Protein AF-A0A2V8QIC7-F1 (afdb_monomer_lite)

Structure (mmCIF, N/CA/C/O backbone):
data_AF-A0A2V8QIC7-F1
#
_entry.id   AF-A0A2V8QIC7-F1
#
loop_
_atom_site.group_PDB
_atom_site.id
_atom_site.type_symbol
_atom_site.label_atom_id
_atom_site.label_alt_id
_atom_site.label_comp_id
_atom_site.label_asym_id
_atom_site.label_entity_id
_atom_site.label_seq_id
_atom_site.pdbx_PDB_ins_code
_atom_site.Cartn_x
_atom_site.Cartn_y
_atom_site.Cartn_z
_atom_site.occupancy
_atom_site.B_iso_or_equiv
_atom_site.auth_seq_id
_atom_site.auth_comp_id
_atom_site.auth_asym_id
_atom_site.auth_atom_id
_atom_site.pdbx_PDB_model_num
ATOM 1 N N . CYS A 1 1 ? 10.813 -9.043 -10.115 1.00 83.06 1 CYS A N 1
ATOM 2 C CA . CYS A 1 1 ? 9.589 -8.642 -9.381 1.00 83.06 1 CYS A CA 1
ATOM 3 C C . CYS A 1 1 ? 8.436 -8.244 -10.312 1.00 83.06 1 CYS A C 1
ATOM 5 O O . CYS A 1 1 ? 7.351 -8.766 -10.112 1.00 83.06 1 CYS A O 1
ATOM 7 N N . ALA A 1 2 ? 8.637 -7.404 -11.340 1.00 92.44 2 ALA A N 1
ATOM 8 C CA . ALA A 1 2 ? 7.547 -6.871 -12.178 1.00 92.44 2 ALA A CA 1
ATOM 9 C C . ALA A 1 2 ? 6.566 -7.926 -12.739 1.00 92.44 2 ALA A C 1
ATOM 11 O O . ALA A 1 2 ? 5.361 -7.751 -12.631 1.00 92.44 2 ALA A O 1
ATOM 12 N N . ARG A 1 3 ? 7.060 -9.066 -13.246 1.00 95.19 3 ARG A N 1
ATOM 13 C CA . ARG A 1 3 ? 6.201 -10.179 -13.708 1.00 95.19 3 ARG A CA 1
ATOM 14 C C . ARG A 1 3 ? 5.297 -10.753 -12.615 1.00 95.19 3 ARG A C 1
ATOM 16 O O . ARG A 1 3 ? 4.160 -11.110 -12.888 1.00 95.19 3 ARG A O 1
ATOM 23 N N . VAL A 1 4 ? 5.816 -10.866 -11.394 1.00 96.56 4 VAL A N 1
ATOM 24 C CA . VAL A 1 4 ? 5.066 -11.386 -10.245 1.00 96.56 4 VAL A CA 1
ATOM 25 C C . VAL A 1 4 ? 3.997 -10.380 -9.824 1.00 96.56 4 VAL A C 1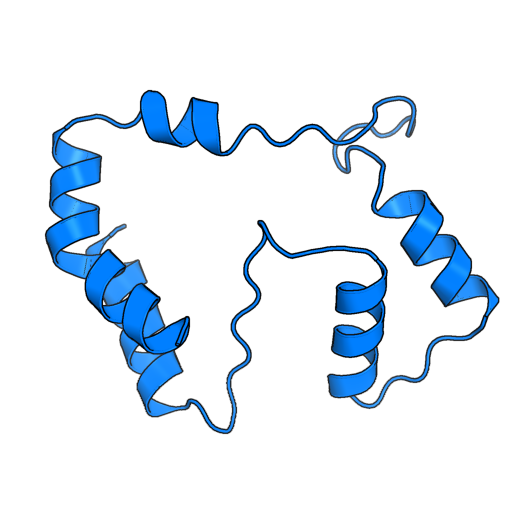
ATOM 27 O O . VAL A 1 4 ? 2.851 -10.769 -9.648 1.00 96.56 4 VAL A O 1
ATOM 30 N N . LEU A 1 5 ? 4.338 -9.088 -9.760 1.00 94.81 5 LEU A N 1
ATOM 31 C CA . LEU A 1 5 ? 3.366 -8.021 -9.488 1.00 94.81 5 LEU A CA 1
ATOM 32 C C . LEU A 1 5 ? 2.248 -7.992 -10.535 1.00 94.81 5 LEU A C 1
ATOM 34 O O . LEU A 1 5 ? 1.081 -7.973 -10.172 1.00 94.81 5 LEU A O 1
ATOM 38 N N . GLY A 1 6 ? 2.593 -8.090 -11.820 1.00 95.06 6 GLY A N 1
ATOM 39 C CA . GLY A 1 6 ? 1.610 -8.199 -12.898 1.00 95.06 6 GLY A CA 1
ATOM 40 C C . GLY A 1 6 ? 0.635 -9.359 -12.726 1.00 95.06 6 GLY A C 1
ATOM 41 O O . GLY A 1 6 ? -0.563 -9.193 -12.934 1.00 95.06 6 GLY A O 1
ATOM 42 N N . ARG A 1 7 ? 1.130 -10.529 -12.298 1.00 95.69 7 ARG A N 1
ATOM 43 C CA . ARG A 1 7 ? 0.274 -11.683 -11.988 1.00 95.69 7 ARG A CA 1
ATOM 44 C C . ARG A 1 7 ? -0.641 -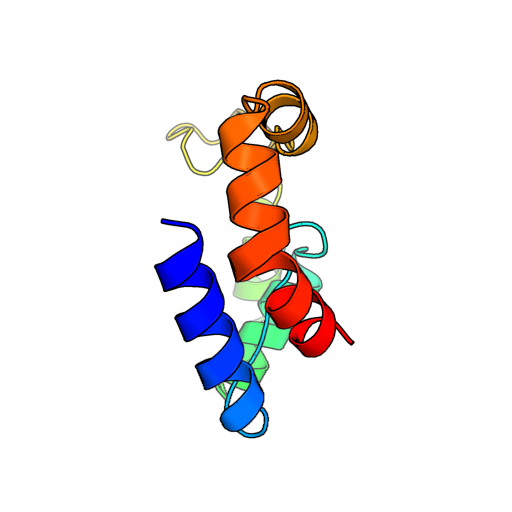11.418 -10.797 1.00 95.69 7 ARG A C 1
ATOM 46 O O . ARG A 1 7 ? -1.823 -11.708 -10.908 1.00 95.69 7 ARG A O 1
ATOM 53 N N . PHE A 1 8 ? -0.128 -10.838 -9.712 1.00 94.88 8 PHE A N 1
ATOM 54 C CA . PHE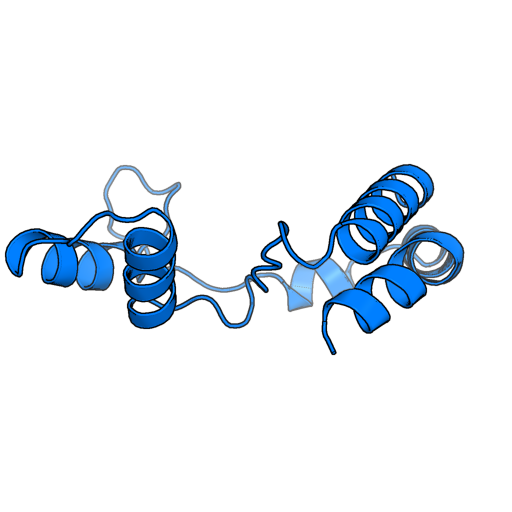 A 1 8 ? -0.964 -10.464 -8.567 1.00 94.88 8 PHE A CA 1
ATOM 55 C C . PHE A 1 8 ? -2.064 -9.480 -8.963 1.00 94.88 8 PHE A C 1
ATOM 57 O O . PHE A 1 8 ? -3.208 -9.667 -8.569 1.00 94.88 8 PHE A O 1
ATOM 64 N N . PHE A 1 9 ? -1.743 -8.477 -9.782 1.00 94.62 9 PHE A N 1
ATOM 65 C CA . PHE A 1 9 ? -2.734 -7.518 -10.261 1.00 94.62 9 PHE A CA 1
ATOM 66 C C . PHE A 1 9 ? -3.778 -8.168 -11.174 1.00 94.62 9 PHE A C 1
ATOM 68 O O . PHE A 1 9 ? -4.962 -7.906 -11.023 1.00 94.62 9 PHE A O 1
ATOM 75 N N . ASN A 1 10 ? -3.377 -9.067 -12.073 1.00 94.75 10 ASN A N 1
ATOM 76 C CA . ASN A 1 10 ? -4.339 -9.806 -12.898 1.00 94.75 10 ASN A CA 1
ATOM 77 C C . ASN A 1 10 ? -5.267 -10.700 -12.067 1.00 94.75 10 ASN A C 1
ATOM 79 O O . ASN A 1 10 ? -6.454 -10.801 -12.370 1.00 94.75 10 ASN A O 1
ATOM 83 N N . GLU A 1 11 ? -4.736 -11.350 -11.032 1.00 95.50 11 GLU A N 1
ATOM 84 C CA . GLU A 1 11 ? -5.538 -12.207 -10.159 1.00 95.50 11 GLU A CA 1
ATOM 85 C C . GLU A 1 11 ? -6.529 -11.380 -9.333 1.00 95.50 11 GLU A C 1
ATOM 87 O O . GLU A 1 11 ? -7.708 -11.716 -9.251 1.00 95.50 11 GLU A O 1
ATOM 92 N N . ALA A 1 12 ? -6.072 -10.255 -8.783 1.00 94.50 12 ALA A N 1
ATOM 93 C CA . ALA A 1 12 ? -6.920 -9.290 -8.094 1.00 94.50 12 ALA A CA 1
ATOM 94 C C . ALA A 1 12 ? -8.033 -8.740 -9.005 1.00 94.50 12 ALA A C 1
ATOM 96 O O . ALA A 1 12 ? -9.173 -8.619 -8.567 1.00 94.50 12 ALA A O 1
ATOM 97 N N . ASP A 1 13 ? -7.726 -8.448 -10.273 1.00 93.38 13 ASP A N 1
ATOM 98 C CA . ASP A 1 13 ? -8.692 -7.948 -11.266 1.00 93.38 13 ASP A CA 1
ATOM 99 C C . ASP A 1 13 ? -9.753 -9.011 -11.578 1.00 93.38 13 ASP A C 1
ATOM 101 O O . ASP A 1 13 ? -10.954 -8.745 -11.577 1.00 93.38 13 ASP A O 1
ATOM 105 N N . SER A 1 14 ? -9.317 -10.264 -11.717 1.00 93.81 14 SER A N 1
ATOM 106 C CA . SER A 1 14 ? -10.207 -11.412 -11.926 1.00 93.81 14 SER A CA 1
ATOM 107 C C . SER A 1 14 ? -11.120 -11.683 -10.719 1.00 93.81 14 SER A C 1
ATOM 109 O O . SER A 1 14 ? -12.218 -12.208 -10.884 1.00 93.81 14 SER A O 1
ATOM 111 N N . ASN A 1 15 ? -10.701 -11.283 -9.513 1.00 93.69 15 ASN A N 1
ATOM 112 C CA . ASN A 1 15 ? -11.439 -11.445 -8.256 1.00 93.69 15 ASN A CA 1
ATOM 113 C C . ASN A 1 15 ? -11.902 -10.100 -7.672 1.00 93.69 15 ASN A C 1
ATOM 115 O O . ASN A 1 15 ? -11.986 -9.940 -6.450 1.00 93.69 15 ASN A O 1
ATOM 119 N N . ARG A 1 16 ? -12.205 -9.119 -8.531 1.00 90.06 16 ARG A N 1
ATOM 120 C CA . ARG A 1 16 ? -12.496 -7.735 -8.125 1.00 90.06 16 ARG A CA 1
ATOM 121 C C . ARG A 1 16 ? -13.611 -7.609 -7.084 1.00 90.06 16 ARG A C 1
ATOM 123 O O . ARG A 1 16 ? -13.504 -6.780 -6.191 1.00 90.06 16 ARG A O 1
ATOM 130 N N . ALA A 1 17 ? -14.632 -8.466 -7.139 1.00 87.56 17 ALA A N 1
ATOM 131 C CA . ALA A 1 17 ? -15.725 -8.479 -6.159 1.00 87.56 17 ALA A CA 1
ATOM 132 C C . ALA A 1 17 ? -15.258 -8.745 -4.713 1.00 87.56 17 ALA A C 1
ATOM 134 O O . ALA A 1 17 ? -15.905 -8.302 -3.771 1.00 87.56 17 ALA A O 1
ATOM 135 N N . ASN A 1 18 ? -14.131 -9.441 -4.545 1.00 85.19 18 ASN A N 1
ATOM 136 C CA . ASN A 1 18 ? -13.567 -9.823 -3.250 1.00 85.19 18 ASN A CA 1
ATOM 137 C C . ASN A 1 18 ? -12.231 -9.122 -2.965 1.00 85.19 18 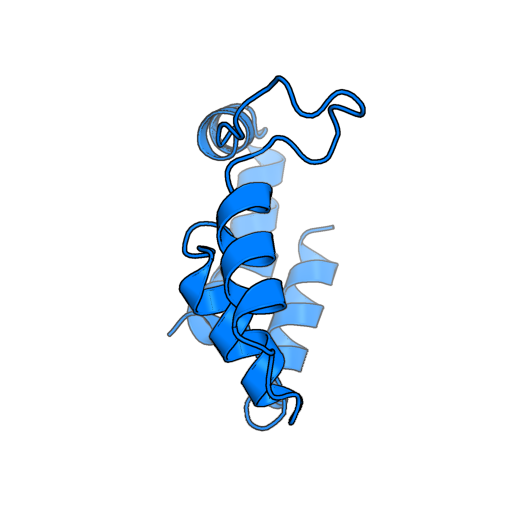ASN A C 1
ATOM 139 O O . ASN A 1 18 ? -11.507 -9.523 -2.056 1.00 85.19 18 ASN A O 1
ATOM 143 N N . THR A 1 19 ? -11.869 -8.114 -3.762 1.00 86.75 19 THR A N 1
ATOM 144 C CA . THR A 1 19 ? -10.561 -7.465 -3.681 1.00 86.75 19 THR A CA 1
ATOM 145 C C . THR A 1 19 ? -10.715 -5.966 -3.500 1.00 86.75 19 THR A C 1
ATOM 147 O O . THR A 1 19 ? -11.431 -5.305 -4.246 1.00 86.75 19 THR A O 1
ATOM 150 N N . SER A 1 20 ? -9.979 -5.404 -2.544 1.00 82.94 20 SER A N 1
ATOM 151 C CA . SER A 1 20 ? -9.845 -3.958 -2.379 1.00 82.94 20 SER A CA 1
ATOM 152 C C . SER A 1 20 ? -8.428 -3.527 -2.735 1.00 82.94 20 SER A C 1
ATOM 154 O O . SER A 1 20 ? -7.460 -3.983 -2.125 1.00 82.94 20 SER A O 1
ATOM 156 N N . LEU A 1 21 ? -8.300 -2.635 -3.718 1.00 86.88 21 LEU A N 1
ATOM 157 C CA . LEU A 1 21 ? -7.042 -1.955 -4.004 1.00 86.88 21 LEU A CA 1
ATOM 158 C C . LEU A 1 21 ? -6.972 -0.674 -3.171 1.00 86.88 21 LEU A C 1
ATOM 160 O O . LEU A 1 21 ? -7.837 0.190 -3.278 1.00 86.88 21 LEU A O 1
ATOM 164 N N . ILE A 1 22 ? -5.911 -0.533 -2.380 1.00 86.50 22 ILE A N 1
ATOM 165 C CA . ILE A 1 22 ? -5.647 0.683 -1.610 1.00 86.50 22 ILE A CA 1
ATOM 166 C C . ILE A 1 22 ? -4.426 1.365 -2.210 1.00 86.50 22 ILE A C 1
ATOM 168 O O . ILE A 1 22 ? -3.305 0.860 -2.121 1.00 86.50 22 ILE A O 1
ATOM 172 N N . ASN A 1 23 ? -4.636 2.534 -2.809 1.00 83.94 23 ASN A N 1
ATOM 173 C CA . ASN A 1 23 ? -3.540 3.349 -3.302 1.00 83.94 23 ASN A CA 1
ATOM 174 C C . ASN A 1 23 ? -2.937 4.160 -2.148 1.00 83.94 23 ASN A C 1
ATOM 176 O O . ASN A 1 23 ? -3.578 5.043 -1.580 1.00 83.94 23 ASN A O 1
ATOM 180 N N . TYR A 1 24 ? -1.672 3.886 -1.829 1.00 79.62 24 TYR A N 1
ATOM 181 C CA . TYR A 1 24 ? -0.964 4.536 -0.725 1.00 79.62 24 TYR A CA 1
ATOM 182 C C . TYR A 1 24 ? -0.874 6.063 -0.877 1.00 79.62 24 TYR A C 1
ATOM 184 O O . TYR A 1 24 ? -0.786 6.771 0.119 1.00 79.62 24 TYR A O 1
ATOM 192 N N . ALA A 1 25 ? -0.933 6.585 -2.108 1.00 79.31 25 ALA A N 1
ATOM 193 C CA . ALA A 1 25 ? -0.944 8.026 -2.366 1.00 79.31 25 ALA A CA 1
ATOM 194 C C . ALA A 1 25 ? -2.267 8.706 -1.972 1.00 79.31 25 ALA A C 1
ATOM 196 O O . ALA A 1 25 ? -2.297 9.920 -1.794 1.00 79.31 25 ALA A O 1
ATOM 197 N N . GLN A 1 26 ? -3.352 7.940 -1.857 1.00 79.25 26 GLN A N 1
ATOM 198 C CA . GLN A 1 26 ? -4.668 8.431 -1.442 1.00 79.25 26 GLN A CA 1
ATOM 199 C C . GLN A 1 26 ? -4.914 8.197 0.054 1.00 79.25 26 GLN A C 1
ATOM 201 O O . GLN A 1 26 ? -5.798 8.827 0.636 1.00 79.25 26 GLN A O 1
ATOM 206 N N . LEU A 1 27 ? -4.118 7.323 0.681 1.00 84.38 27 LEU A N 1
ATOM 207 C CA . LEU A 1 27 ? -4.313 6.875 2.051 1.00 84.38 27 LEU A CA 1
ATOM 208 C C . LEU A 1 27 ? -4.243 8.049 3.036 1.00 84.38 27 LEU A C 1
ATOM 210 O O . LEU A 1 27 ? -3.219 8.708 3.197 1.00 84.38 27 LEU A O 1
ATOM 214 N N . ASN A 1 28 ? -5.356 8.277 3.721 1.00 88.19 28 ASN A N 1
ATOM 215 C CA . ASN A 1 28 ? -5.499 9.247 4.795 1.00 88.19 28 ASN A CA 1
ATOM 216 C C . ASN A 1 28 ? -6.287 8.611 5.946 1.00 88.19 28 ASN A C 1
ATOM 218 O O . ASN A 1 28 ? -6.821 7.508 5.813 1.00 88.19 28 ASN A O 1
ATOM 222 N N . SER A 1 29 ? -6.367 9.306 7.077 1.00 90.75 29 SER A N 1
ATOM 223 C CA . SER A 1 29 ? -7.036 8.797 8.277 1.00 90.75 29 SER A CA 1
ATOM 224 C C . SER A 1 29 ? -8.494 8.396 8.033 1.00 90.75 29 SER A C 1
ATOM 226 O O . SER A 1 29 ? -8.919 7.362 8.539 1.00 90.75 29 SER A O 1
ATOM 228 N N . ASN A 1 30 ? -9.241 9.139 7.211 1.00 90.81 30 ASN A N 1
ATOM 229 C CA . ASN A 1 30 ? -10.629 8.797 6.888 1.00 90.81 30 ASN A CA 1
ATOM 230 C C . ASN A 1 30 ? -10.707 7.507 6.063 1.00 90.81 30 ASN A C 1
ATOM 232 O O . ASN A 1 30 ? -11.517 6.640 6.370 1.00 90.81 30 ASN A O 1
ATOM 236 N N . MET A 1 31 ? -9.832 7.334 5.067 1.00 91.00 31 MET A N 1
ATOM 237 C CA . MET A 1 31 ? -9.773 6.084 4.295 1.00 91.00 31 MET A CA 1
ATOM 238 C C . MET A 1 31 ? -9.407 4.875 5.159 1.00 91.00 31 MET A C 1
ATOM 240 O O . MET A 1 31 ? -9.919 3.788 4.920 1.00 91.00 31 MET A O 1
ATOM 244 N N . ILE A 1 32 ? -8.543 5.049 6.164 1.00 91.94 32 ILE A N 1
ATOM 245 C CA . ILE A 1 32 ? -8.210 3.976 7.111 1.00 91.94 32 ILE A CA 1
ATOM 246 C C . ILE A 1 32 ? -9.440 3.594 7.941 1.00 91.94 32 ILE A C 1
ATOM 248 O O . ILE A 1 32 ? -9.702 2.410 8.123 1.00 91.94 32 ILE A O 1
ATOM 252 N N . VAL A 1 33 ? -10.217 4.573 8.408 1.00 93.50 33 VAL A N 1
ATOM 253 C CA . VAL A 1 33 ? -11.462 4.318 9.149 1.00 93.50 33 VAL A CA 1
ATOM 254 C C . VAL A 1 33 ? -12.483 3.579 8.278 1.00 93.50 33 VAL A C 1
ATOM 256 O O . VAL A 1 33 ? -13.039 2.578 8.720 1.00 93.50 33 VAL A O 1
ATOM 259 N N . GLU A 1 34 ? -12.686 4.011 7.032 1.00 91.19 34 GLU A N 1
ATOM 260 C CA . GLU A 1 34 ? -13.582 3.326 6.086 1.00 91.19 34 GLU A CA 1
ATOM 261 C C . GLU A 1 34 ? -13.117 1.900 5.767 1.00 91.19 34 GLU A C 1
ATOM 263 O O . GLU A 1 34 ? -13.928 0.979 5.690 1.00 91.19 34 GLU A O 1
ATOM 268 N N . LEU A 1 35 ? -11.805 1.686 5.643 1.00 90.38 35 LEU A N 1
ATOM 269 C CA . LEU A 1 35 ? -11.243 0.351 5.468 1.00 90.38 35 LEU A CA 1
ATOM 270 C C . LEU A 1 35 ? -11.513 -0.544 6.683 1.00 90.38 35 LEU A C 1
ATOM 272 O O . LEU A 1 35 ? -11.826 -1.715 6.523 1.00 90.38 35 LEU A O 1
ATOM 276 N N . ILE A 1 36 ? -11.400 -0.019 7.902 1.00 92.69 36 ILE A N 1
ATOM 277 C CA . ILE A 1 36 ? -11.709 -0.796 9.109 1.00 92.69 36 ILE A CA 1
ATOM 278 C C . ILE A 1 36 ? -13.196 -1.190 9.118 1.00 92.69 36 ILE A C 1
ATOM 280 O O . ILE A 1 36 ? -13.520 -2.351 9.375 1.00 92.69 36 ILE A O 1
ATOM 284 N N . ARG A 1 37 ? -14.087 -0.268 8.732 1.00 93.50 37 ARG A N 1
ATOM 285 C CA . ARG A 1 37 ? -15.525 -0.544 8.584 1.00 93.50 37 ARG A CA 1
ATOM 286 C C . ARG A 1 37 ? -15.835 -1.579 7.515 1.00 93.50 37 ARG A C 1
ATOM 288 O O . ARG A 1 37 ? -16.736 -2.390 7.713 1.00 93.50 37 ARG A O 1
ATOM 295 N N . SER A 1 38 ? -15.084 -1.621 6.414 1.00 89.44 38 SER A N 1
ATOM 296 C CA . SER A 1 38 ? -15.298 -2.639 5.376 1.00 89.44 38 SER A CA 1
ATOM 297 C C . SER A 1 38 ? -14.987 -4.064 5.856 1.00 89.44 38 SER A C 1
ATOM 299 O O . SER A 1 38 ? -15.537 -5.021 5.313 1.00 89.44 38 SER A O 1
ATOM 301 N N . PHE A 1 39 ? -14.196 -4.214 6.925 1.00 90.12 39 PHE A N 1
ATOM 302 C CA . PHE A 1 39 ? -14.007 -5.483 7.638 1.00 90.12 39 PHE A CA 1
ATOM 303 C C . PHE A 1 39 ? -15.106 -5.785 8.675 1.00 90.12 39 PHE A C 1
ATOM 305 O O . PHE A 1 39 ? -15.004 -6.774 9.400 1.00 90.12 39 PHE A O 1
ATOM 312 N N . GLY A 1 40 ? -16.155 -4.962 8.759 1.00 93.31 40 GLY A N 1
ATOM 313 C CA . GLY A 1 40 ? -17.246 -5.110 9.725 1.00 93.31 40 GLY A CA 1
ATOM 314 C C . GLY A 1 40 ? -16.885 -4.666 11.144 1.00 93.31 40 GLY A C 1
ATOM 315 O O . GLY A 1 40 ? -17.544 -5.075 12.098 1.00 93.31 40 GLY A O 1
ATOM 316 N N . ILE A 1 41 ? -15.828 -3.866 11.298 1.00 96.44 41 ILE A N 1
ATOM 317 C CA . ILE A 1 41 ? -15.380 -3.337 12.587 1.00 96.44 41 ILE A CA 1
ATOM 318 C C . ILE A 1 41 ? -15.844 -1.886 12.695 1.00 96.44 41 ILE A C 1
ATOM 320 O O . ILE A 1 41 ? -15.517 -1.076 11.834 1.00 96.44 41 ILE A O 1
ATOM 324 N N . GLU A 1 42 ? -16.547 -1.540 13.772 1.00 97.00 42 GLU A N 1
ATOM 325 C CA . GLU A 1 42 ? -16.929 -0.155 14.067 1.00 97.00 42 GLU A CA 1
ATOM 326 C C . GLU A 1 42 ? -15.962 0.465 15.082 1.00 97.00 42 GLU A C 1
ATOM 328 O O . GLU A 1 42 ? -16.027 0.121 16.266 1.00 97.00 42 GLU A O 1
ATOM 333 N N . PRO A 1 43 ? -15.059 1.374 14.660 1.00 95.81 43 PRO A N 1
ATOM 334 C CA . PRO A 1 43 ? -14.134 2.021 15.576 1.00 95.81 43 PRO A CA 1
ATOM 335 C C . PRO A 1 43 ? -14.885 2.945 16.530 1.00 95.81 43 PRO A C 1
ATOM 337 O O . PRO A 1 43 ? -15.738 3.740 16.127 1.00 95.81 43 PRO A O 1
ATOM 340 N N . SER A 1 44 ? -14.497 2.918 17.797 1.00 97.38 44 SER A N 1
ATOM 341 C CA . SER A 1 44 ? -14.902 3.929 18.766 1.00 97.38 44 SER A CA 1
ATOM 342 C C . SER A 1 44 ? -14.402 5.326 18.369 1.00 97.38 44 SER A C 1
ATOM 344 O O . SER A 1 44 ? -13.480 5.506 17.562 1.00 97.38 44 SER A O 1
ATOM 346 N N . ILE A 1 45 ? -14.972 6.353 19.003 1.00 95.88 45 ILE A N 1
ATOM 347 C CA . ILE A 1 45 ? -14.515 7.741 18.840 1.00 95.88 45 ILE A CA 1
ATOM 348 C C . ILE A 1 45 ? -13.033 7.868 19.228 1.00 95.88 45 ILE A C 1
ATOM 350 O O . ILE A 1 45 ? -12.259 8.492 18.504 1.00 95.88 45 ILE A O 1
ATOM 354 N N . SER A 1 46 ? -12.610 7.231 20.324 1.00 97.00 46 SER A N 1
ATOM 355 C CA . SER A 1 46 ? -11.212 7.238 20.775 1.00 97.00 46 SER A CA 1
ATOM 356 C C . SER A 1 46 ? -10.254 6.591 19.776 1.00 97.00 46 SER A C 1
ATOM 358 O O . SER A 1 46 ? -9.154 7.101 19.559 1.00 97.00 46 SER A O 1
ATOM 360 N N . GLU A 1 47 ? -10.661 5.494 19.136 1.00 96.31 47 GLU A N 1
ATOM 361 C CA . GLU A 1 47 ? -9.849 4.832 18.109 1.00 96.31 47 GLU A CA 1
ATOM 362 C C . GLU A 1 47 ? -9.759 5.686 16.848 1.00 96.31 47 GLU A C 1
ATOM 364 O O . GLU A 1 47 ? -8.677 5.832 16.289 1.00 96.31 47 GLU A O 1
ATOM 369 N N . THR A 1 48 ? -10.858 6.331 16.452 1.00 95.69 48 THR A N 1
ATOM 370 C CA . THR A 1 48 ? -10.882 7.256 15.310 1.00 95.69 48 THR A CA 1
ATOM 371 C C . THR A 1 48 ? -9.915 8.425 15.513 1.00 95.69 48 THR A C 1
ATOM 373 O O . THR A 1 48 ? -9.115 8.725 14.625 1.00 95.69 48 THR A O 1
ATOM 376 N N . VAL A 1 49 ? -9.932 9.050 16.696 1.00 94.56 49 VAL A N 1
ATOM 377 C CA . VAL A 1 49 ? -8.991 10.127 17.054 1.00 94.56 49 VAL A CA 1
ATOM 378 C C . VAL A 1 49 ? -7.553 9.610 17.045 1.00 94.56 49 VAL A C 1
ATOM 380 O O . VAL A 1 49 ? -6.673 10.228 16.450 1.00 94.56 49 VAL A O 1
ATOM 383 N N . THR A 1 50 ? -7.318 8.426 17.616 1.00 93.94 50 THR A N 1
ATOM 384 C CA . THR A 1 50 ? -5.985 7.810 17.627 1.00 93.94 50 THR A CA 1
ATOM 385 C C . THR A 1 50 ? -5.472 7.561 16.209 1.00 93.94 50 THR A C 1
ATOM 387 O O . THR A 1 50 ? -4.327 7.891 15.912 1.00 93.94 50 THR A O 1
ATOM 390 N N . ILE A 1 51 ? -6.308 7.029 15.311 1.00 93.25 51 ILE A N 1
ATOM 391 C CA . ILE A 1 51 ? -5.964 6.809 13.899 1.00 93.25 51 ILE A CA 1
ATOM 392 C C . ILE A 1 51 ? -5.561 8.130 13.239 1.00 93.25 51 ILE A C 1
ATOM 394 O O . ILE A 1 51 ? -4.527 8.192 12.570 1.00 93.25 51 ILE A O 1
ATOM 398 N N . GLN A 1 52 ? -6.333 9.198 13.449 1.00 91.31 52 GLN A N 1
ATOM 399 C CA . GLN A 1 52 ? -6.012 10.527 12.924 1.00 91.31 52 GLN A CA 1
ATOM 400 C C . GLN A 1 52 ? -4.654 11.029 13.436 1.00 91.31 52 GLN A C 1
ATOM 402 O O . GLN A 1 52 ? -3.838 11.507 12.645 1.00 91.31 52 GLN A O 1
ATOM 407 N N . ASP A 1 53 ? -4.376 10.850 14.727 1.00 90.19 53 ASP A N 1
ATOM 408 C CA . ASP A 1 53 ? -3.140 11.309 15.357 1.00 90.19 53 ASP A CA 1
ATOM 409 C C . ASP A 1 53 ? -1.893 10.542 14.914 1.00 90.19 53 ASP A C 1
ATOM 411 O O . ASP A 1 53 ? -0.822 11.145 14.797 1.00 90.19 53 ASP A O 1
ATOM 415 N N . VAL A 1 54 ? -2.002 9.231 14.674 1.00 90.31 54 VAL A N 1
ATOM 416 C CA . VAL A 1 54 ? -0.846 8.398 14.300 1.00 90.31 54 VAL A CA 1
ATOM 417 C C . VAL A 1 54 ? -0.574 8.386 12.800 1.00 90.31 54 VAL A C 1
ATOM 419 O O . VAL A 1 5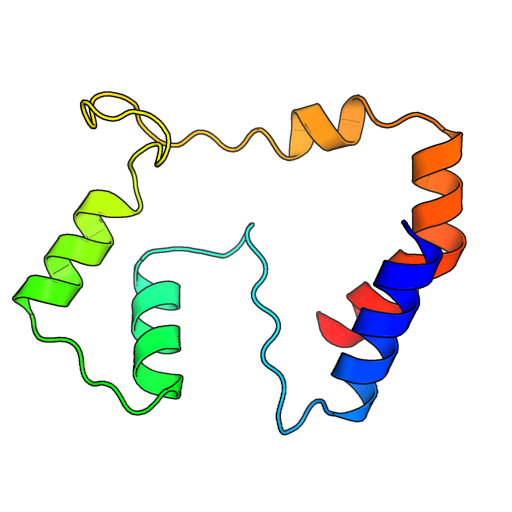4 ? 0.576 8.223 12.404 1.00 90.31 54 VAL A O 1
ATOM 422 N N . THR A 1 55 ? -1.585 8.612 11.956 1.00 88.62 55 THR A N 1
ATOM 423 C CA . THR A 1 55 ? -1.425 8.569 10.487 1.00 88.62 55 THR A CA 1
ATOM 424 C C . THR A 1 55 ? -0.503 9.680 9.966 1.00 88.62 55 THR A C 1
ATOM 426 O O . THR A 1 55 ? 0.136 9.523 8.929 1.00 88.62 55 THR A O 1
ATOM 429 N N . ARG A 1 56 ? -0.375 10.794 10.699 1.00 86.44 56 ARG A N 1
ATOM 430 C CA . ARG A 1 56 ? 0.564 11.885 10.372 1.00 86.44 56 ARG A CA 1
ATOM 431 C C . ARG A 1 56 ? 2.023 11.587 10.742 1.00 86.44 56 ARG A C 1
ATOM 433 O O . ARG A 1 56 ? 2.904 12.351 10.359 1.00 86.44 56 ARG A O 1
ATOM 440 N N . LEU A 1 57 ? 2.294 10.532 11.509 1.00 89.44 57 LEU A N 1
ATOM 441 C CA . LEU A 1 57 ? 3.616 10.263 12.075 1.00 89.44 57 LEU A CA 1
ATOM 442 C C . LEU A 1 57 ? 4.397 9.245 11.245 1.00 89.44 57 LEU A C 1
ATOM 444 O O . LEU A 1 57 ? 3.839 8.334 10.633 1.00 89.44 57 LEU A O 1
ATOM 448 N N . TYR A 1 58 ? 5.720 9.373 11.256 1.00 88.94 58 TYR A N 1
ATOM 449 C CA . TYR A 1 58 ? 6.598 8.405 10.624 1.00 88.94 58 TYR A CA 1
ATOM 450 C C . TYR A 1 58 ? 6.639 7.110 11.444 1.00 88.94 58 TYR A C 1
ATOM 452 O O . TYR A 1 58 ? 7.188 7.061 12.541 1.00 88.94 58 TYR A O 1
ATOM 460 N N . SER A 1 59 ? 6.084 6.030 10.890 1.00 87.56 59 SER A N 1
ATOM 461 C CA . SER A 1 59 ? 5.899 4.751 11.595 1.00 87.56 59 SER A CA 1
ATOM 462 C C . SER A 1 59 ? 7.191 4.054 12.035 1.00 87.56 59 SER A C 1
ATOM 464 O O . SER A 1 59 ? 7.144 3.160 12.876 1.00 87.56 59 SER A O 1
ATOM 466 N N . LYS A 1 60 ? 8.343 4.446 11.477 1.00 88.62 60 LYS A N 1
ATOM 467 C CA . LYS A 1 60 ? 9.659 3.904 11.846 1.00 88.62 60 LYS A CA 1
ATOM 468 C C . LYS A 1 60 ? 10.413 4.786 12.845 1.00 88.62 60 LYS A C 1
ATOM 470 O O . LYS A 1 60 ? 11.536 4.439 13.200 1.00 88.62 60 LYS A O 1
ATOM 475 N N . ASP A 1 61 ? 9.829 5.902 13.287 1.00 90.62 61 ASP A N 1
ATOM 476 C CA . ASP A 1 61 ? 10.351 6.675 14.413 1.00 90.62 61 ASP A CA 1
ATOM 477 C C . ASP A 1 61 ? 9.720 6.170 15.723 1.00 90.62 61 ASP A C 1
ATOM 479 O O . ASP A 1 61 ? 8.555 6.478 16.000 1.00 90.62 61 ASP A O 1
ATOM 483 N N . PRO A 1 62 ? 10.461 5.416 16.558 1.00 88.88 62 PRO A N 1
ATOM 484 C CA . PRO A 1 62 ? 9.929 4.890 17.813 1.00 88.88 62 PRO A CA 1
ATOM 485 C C . PRO A 1 62 ? 9.526 6.000 18.794 1.00 88.88 62 PRO A C 1
ATOM 487 O O . PRO A 1 62 ? 8.658 5.777 19.636 1.00 88.88 62 PRO A O 1
ATOM 490 N N . ASN A 1 63 ? 10.109 7.197 18.665 1.00 92.44 63 ASN A N 1
ATOM 491 C CA . ASN A 1 63 ? 9.823 8.333 19.536 1.00 92.44 63 ASN A CA 1
ATOM 492 C C . ASN A 1 63 ? 8.639 9.176 19.050 1.00 92.44 63 ASN A C 1
ATOM 494 O O . ASN A 1 63 ? 8.221 10.083 19.766 1.00 92.44 63 ASN A O 1
ATOM 498 N N . ARG A 1 64 ? 8.082 8.885 17.861 1.00 88.88 64 ARG A N 1
ATOM 499 C CA . ARG A 1 64 ? 6.912 9.589 17.302 1.00 88.88 64 ARG A CA 1
ATOM 500 C C . ARG A 1 64 ? 7.104 11.106 17.168 1.00 88.88 64 ARG A C 1
ATOM 502 O O . ARG A 1 64 ? 6.153 11.875 17.264 1.00 88.88 64 ARG A O 1
ATOM 509 N N . THR A 1 65 ? 8.340 11.527 16.943 1.00 91.06 65 THR A N 1
ATOM 510 C CA . THR A 1 65 ? 8.737 12.933 16.808 1.00 91.06 65 THR A CA 1
ATOM 511 C C . THR A 1 65 ? 8.757 13.405 15.357 1.00 91.06 65 THR A C 1
ATOM 513 O O . THR A 1 65 ? 8.621 14.597 15.093 1.00 91.06 65 THR A O 1
ATOM 516 N N . GLN A 1 66 ? 8.908 12.481 14.409 1.00 91.75 66 GLN A N 1
ATOM 517 C CA . GLN A 1 66 ? 8.962 12.777 12.983 1.00 91.75 66 GLN A CA 1
ATOM 518 C C . GLN A 1 66 ? 7.583 12.674 12.325 1.00 91.75 66 GLN A C 1
ATOM 520 O O . GLN A 1 66 ? 6.872 11.678 12.473 1.00 91.75 66 GLN A O 1
ATOM 525 N N . THR A 1 67 ? 7.237 13.685 11.529 1.00 90.00 67 THR A N 1
ATOM 526 C CA . THR A 1 67 ? 6.085 13.652 10.619 1.00 90.00 67 THR A CA 1
ATOM 527 C C . THR A 1 67 ? 6.394 12.756 9.422 1.00 90.00 67 THR A C 1
ATOM 529 O O . THR A 1 67 ? 7.521 12.726 8.926 1.00 90.00 67 THR A O 1
ATOM 532 N N . PHE A 1 68 ? 5.392 12.035 8.928 1.00 87.19 68 PHE A N 1
ATOM 533 C CA . PHE A 1 68 ? 5.518 11.288 7.684 1.00 87.19 68 PHE A CA 1
ATOM 534 C C . PHE A 1 68 ? 5.715 12.237 6.491 1.00 87.19 68 PHE A C 1
ATOM 536 O O . PHE A 1 68 ? 4.950 13.180 6.299 1.00 87.19 68 PHE A O 1
ATOM 543 N N . VAL A 1 69 ? 6.716 11.950 5.658 1.00 86.56 69 VAL A N 1
ATOM 544 C CA . VAL A 1 69 ? 6.960 12.637 4.385 1.00 86.56 69 VAL A CA 1
ATOM 545 C C . VAL A 1 69 ? 7.014 11.586 3.283 1.00 86.56 69 VAL A C 1
ATOM 547 O O . VAL A 1 69 ? 7.750 10.605 3.390 1.00 86.56 69 VAL A O 1
ATOM 550 N N . SER A 1 70 ? 6.226 11.777 2.224 1.00 84.31 70 SER A N 1
ATOM 551 C CA . SER A 1 70 ? 6.224 10.858 1.085 1.00 84.31 70 SER A CA 1
ATOM 552 C C . SER A 1 70 ? 7.539 10.963 0.313 1.00 84.31 70 SER A C 1
ATOM 554 O O . SER A 1 70 ? 7.892 12.027 -0.186 1.00 84.31 70 SER A O 1
ATOM 556 N N . ASP A 1 71 ? 8.234 9.838 0.161 1.00 87.38 71 ASP A N 1
ATOM 557 C CA . ASP A 1 71 ? 9.447 9.704 -0.656 1.00 87.38 71 ASP A CA 1
ATOM 558 C C . ASP A 1 71 ? 9.170 9.021 -2.011 1.00 87.38 71 ASP A C 1
ATOM 560 O O . ASP A 1 71 ? 10.086 8.642 -2.745 1.00 87.38 71 ASP A O 1
ATOM 564 N N . SER A 1 72 ? 7.889 8.870 -2.364 1.00 86.50 72 SER A N 1
ATOM 565 C CA . SER A 1 72 ? 7.440 8.091 -3.525 1.00 86.50 72 SER A CA 1
ATOM 566 C C . SER A 1 72 ? 7.941 8.653 -4.857 1.00 86.50 72 SER A C 1
ATOM 568 O O . SER A 1 72 ? 8.229 7.901 -5.785 1.00 86.50 72 SER A O 1
ATOM 570 N N . GLU A 1 73 ? 8.029 9.977 -4.987 1.00 87.44 73 GLU A N 1
ATOM 571 C CA . GLU A 1 73 ? 8.551 10.623 -6.194 1.00 87.44 73 GLU A CA 1
ATOM 572 C C . GLU A 1 73 ? 10.064 10.435 -6.326 1.00 87.44 73 GLU A C 1
ATOM 574 O O . GLU A 1 73 ? 10.527 9.986 -7.371 1.00 87.44 73 GLU A O 1
ATOM 579 N N . SER A 1 74 ? 10.814 10.654 -5.242 1.00 90.69 74 SER A N 1
ATOM 580 C CA . SER A 1 74 ? 12.265 10.426 -5.195 1.00 90.69 74 SER A CA 1
ATOM 581 C C . SER A 1 74 ? 12.637 8.970 -5.519 1.00 90.69 74 SER A C 1
ATOM 583 O O . SER A 1 74 ? 13.579 8.696 -6.266 1.00 90.69 74 SER A O 1
ATOM 585 N N . LYS A 1 75 ? 11.853 8.005 -5.028 1.00 87.69 75 LYS A N 1
ATOM 586 C CA . LYS A 1 75 ? 12.031 6.585 -5.370 1.00 87.69 75 LYS A CA 1
ATOM 587 C C . LYS A 1 75 ? 11.727 6.278 -6.834 1.00 87.69 75 LYS A C 1
ATOM 589 O O . LYS A 1 75 ? 12.393 5.439 -7.430 1.00 87.69 75 LYS A O 1
ATOM 594 N N . ARG A 1 76 ? 10.723 6.934 -7.425 1.00 87.50 76 ARG A N 1
ATOM 595 C CA . ARG A 1 76 ? 10.395 6.747 -8.846 1.00 87.50 76 ARG A CA 1
ATOM 596 C C . ARG A 1 76 ? 11.457 7.354 -9.755 1.00 87.50 76 ARG A C 1
ATOM 598 O O . ARG A 1 76 ? 11.838 6.709 -10.724 1.00 87.50 76 ARG A O 1
ATOM 605 N N . SER A 1 77 ? 11.964 8.542 -9.431 1.00 91.38 77 SER A N 1
ATOM 606 C CA . SER A 1 77 ? 12.992 9.214 -10.236 1.00 91.38 77 SER A CA 1
ATOM 607 C C . SER A 1 77 ? 14.358 8.524 -10.180 1.00 91.38 77 SER A C 1
ATOM 609 O O . SER A 1 77 ? 15.138 8.645 -11.118 1.00 91.38 77 SER A O 1
ATOM 611 N N . SER A 1 78 ? 14.635 7.758 -9.123 1.00 93.25 78 SER A N 1
ATOM 612 C CA . SER A 1 78 ? 15.857 6.949 -8.990 1.00 93.25 78 SER A CA 1
ATOM 613 C C . SER A 1 78 ? 15.763 5.554 -9.623 1.00 93.25 78 SER A C 1
ATOM 615 O O . SER A 1 78 ? 16.740 4.801 -9.598 1.00 93.25 78 SER A O 1
ATOM 617 N N . ALA A 1 79 ? 14.618 5.181 -10.207 1.00 93.62 79 ALA A N 1
ATOM 618 C CA . ALA A 1 79 ? 14.462 3.888 -10.862 1.00 93.62 79 ALA A CA 1
ATOM 619 C C . ALA A 1 79 ? 15.323 3.800 -12.132 1.00 93.62 79 ALA A C 1
ATOM 621 O O . ALA A 1 79 ? 15.329 4.702 -12.969 1.00 93.62 79 ALA A O 1
ATOM 622 N N . SER A 1 80 ? 16.028 2.680 -12.309 1.00 96.19 80 SER A N 1
ATOM 623 C CA . SER A 1 80 ? 16.817 2.465 -13.522 1.00 96.19 80 SER A CA 1
ATOM 624 C C . SER A 1 80 ? 15.914 2.280 -14.752 1.00 96.19 80 SER A C 1
ATOM 626 O O . SER A 1 80 ? 14.791 1.776 -14.617 1.00 96.19 80 SER A O 1
ATOM 628 N N . PRO A 1 81 ? 16.402 2.593 -15.970 1.00 95.75 81 PRO A N 1
ATOM 629 C CA . PRO A 1 81 ? 15.629 2.404 -17.199 1.00 95.75 81 PRO A CA 1
ATOM 630 C C . PRO A 1 81 ? 15.071 0.984 -17.354 1.00 95.75 81 PRO A C 1
ATOM 632 O O . PRO A 1 81 ? 13.912 0.806 -17.717 1.00 95.75 81 PRO A O 1
ATOM 635 N N . LEU A 1 82 ? 15.857 -0.031 -16.979 1.00 96.00 82 LEU A N 1
ATOM 636 C CA . LEU A 1 82 ? 15.432 -1.431 -17.023 1.00 96.00 82 LEU A CA 1
ATOM 637 C C . LEU A 1 82 ? 14.254 -1.720 -16.076 1.00 96.00 82 LEU A C 1
A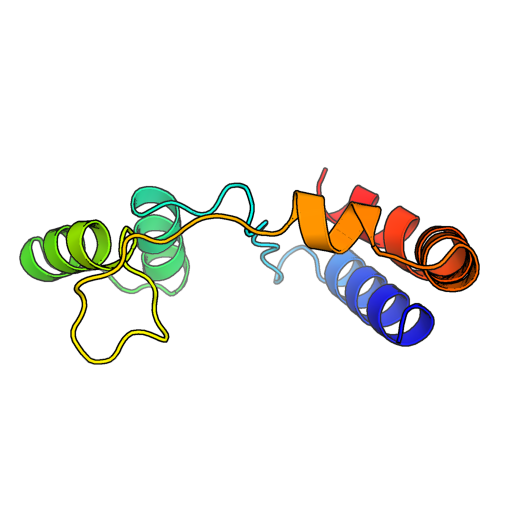TOM 639 O O . LEU A 1 82 ? 13.351 -2.478 -16.425 1.00 96.00 82 LEU A O 1
ATOM 643 N N . VAL A 1 83 ? 14.241 -1.135 -14.873 1.00 94.50 83 VAL A N 1
ATOM 644 C CA . VAL A 1 83 ? 13.125 -1.304 -13.926 1.00 94.50 83 VAL A CA 1
ATOM 645 C C . VAL A 1 83 ? 11.853 -0.688 -14.496 1.00 94.50 83 VAL A C 1
ATOM 647 O O . VAL A 1 83 ? 10.801 -1.329 -14.454 1.00 94.50 83 VAL A O 1
ATOM 650 N N . ILE A 1 84 ? 11.961 0.514 -15.064 1.00 95.06 84 ILE A N 1
ATOM 651 C CA . ILE A 1 84 ? 10.843 1.220 -15.699 1.00 95.06 84 ILE A CA 1
ATOM 652 C C . ILE A 1 84 ? 10.293 0.395 -16.867 1.00 95.06 84 ILE A C 1
ATOM 654 O O . ILE A 1 84 ? 9.084 0.167 -16.941 1.00 95.06 84 ILE A O 1
ATOM 658 N N . GLU A 1 85 ? 11.164 -0.121 -17.736 1.00 96.94 85 GLU A N 1
ATOM 659 C CA . GLU A 1 85 ? 10.775 -0.957 -18.875 1.00 96.94 85 GLU A CA 1
ATOM 660 C C . GLU A 1 85 ? 10.056 -2.233 -18.415 1.00 96.94 85 GLU A C 1
ATOM 662 O O . GLU A 1 85 ? 8.966 -2.558 -18.892 1.00 96.94 85 GLU A O 1
ATOM 667 N N . MET A 1 86 ? 10.623 -2.952 -17.441 1.00 97.38 86 MET A N 1
ATOM 668 C CA . MET A 1 86 ? 10.024 -4.192 -16.948 1.00 97.38 86 MET A CA 1
ATOM 669 C C . MET A 1 86 ? 8.692 -3.949 -16.231 1.00 97.38 86 MET A C 1
ATOM 671 O O . MET A 1 86 ? 7.777 -4.762 -16.375 1.00 97.38 86 MET A O 1
ATOM 675 N N . ALA A 1 87 ? 8.556 -2.856 -15.475 1.00 95.69 87 ALA A N 1
ATOM 676 C CA . ALA A 1 87 ? 7.294 -2.481 -14.842 1.00 95.69 87 ALA A CA 1
ATOM 677 C C . ALA A 1 87 ? 6.227 -2.123 -15.886 1.00 95.69 87 ALA A C 1
ATOM 679 O O . ALA A 1 87 ? 5.115 -2.646 -15.812 1.00 95.69 87 ALA A O 1
ATOM 680 N N . SER A 1 88 ? 6.588 -1.317 -16.887 1.00 96.12 88 SER A N 1
ATOM 681 C CA . SER A 1 88 ? 5.697 -0.912 -17.983 1.00 96.12 88 SER A CA 1
ATOM 682 C C . SER A 1 88 ? 5.207 -2.110 -18.789 1.00 96.12 88 SER A C 1
ATOM 684 O O . SER A 1 88 ? 4.033 -2.202 -19.127 1.00 96.12 88 SER A O 1
ATOM 686 N N . LYS A 1 89 ? 6.092 -3.079 -19.044 1.00 97.00 89 LYS A N 1
ATOM 687 C CA . LYS A 1 89 ? 5.749 -4.282 -19.804 1.00 97.00 89 LYS A CA 1
ATOM 688 C C . LYS A 1 89 ? 4.854 -5.251 -19.036 1.00 97.00 89 LYS A C 1
ATOM 690 O O . LYS A 1 89 ? 4.004 -5.897 -19.640 1.00 97.00 89 LYS A O 1
ATOM 695 N N . TRP A 1 90 ? 5.092 -5.422 -17.735 1.00 96.50 90 TRP A N 1
ATOM 696 C CA . TRP A 1 90 ? 4.525 -6.558 -17.003 1.00 96.50 90 TRP A CA 1
ATOM 697 C C . TRP A 1 90 ? 3.530 -6.198 -15.905 1.00 96.50 90 TRP A C 1
ATOM 699 O O . TRP A 1 90 ? 2.703 -7.045 -15.596 1.00 96.50 90 TRP A O 1
ATOM 709 N N . ALA A 1 91 ? 3.608 -5.014 -15.295 1.00 95.81 91 ALA A N 1
ATOM 710 C CA . ALA A 1 91 ? 2.846 -4.685 -14.087 1.00 95.81 91 ALA A CA 1
ATOM 711 C C . ALA A 1 91 ? 1.879 -3.507 -14.273 1.00 95.81 91 ALA A C 1
ATOM 713 O O . ALA A 1 91 ? 0.728 -3.610 -13.853 1.00 95.81 91 ALA A O 1
ATOM 714 N N . ILE A 1 92 ? 2.325 -2.417 -14.909 1.00 94.81 92 ILE A N 1
ATOM 715 C CA . ILE A 1 92 ? 1.547 -1.171 -15.022 1.00 94.81 92 ILE A CA 1
ATOM 716 C C . ILE A 1 92 ? 0.185 -1.382 -15.704 1.00 94.81 92 ILE A C 1
ATOM 718 O O . ILE A 1 92 ? -0.809 -0.986 -15.101 1.00 94.81 92 ILE A O 1
ATOM 722 N N . PRO A 1 93 ? 0.071 -2.076 -16.856 1.00 95.06 93 PRO A N 1
ATOM 723 C CA . PRO A 1 93 ? -1.221 -2.204 -17.533 1.00 95.06 93 PRO A CA 1
ATOM 724 C C . PRO A 1 93 ? -2.287 -2.894 -16.674 1.00 95.06 93 PRO A C 1
ATOM 726 O O . PRO A 1 93 ? -3.466 -2.560 -16.737 1.00 95.06 93 PRO A O 1
ATOM 729 N N . SER A 1 94 ? -1.885 -3.881 -15.872 1.00 92.94 94 SER A N 1
ATOM 730 C CA . SER A 1 94 ? -2.789 -4.594 -14.965 1.00 92.94 94 SER A CA 1
ATOM 731 C C . SER A 1 94 ? -3.138 -3.777 -13.728 1.00 92.94 94 SER A C 1
ATOM 733 O O . SER A 1 94 ? -4.273 -3.818 -13.267 1.00 92.94 94 SER A O 1
ATOM 735 N N . TYR A 1 95 ? -2.179 -3.011 -13.210 1.00 93.19 95 TYR A N 1
ATOM 736 C CA . TYR A 1 95 ? -2.427 -2.072 -12.123 1.00 93.19 95 TYR A CA 1
ATOM 737 C C . TYR A 1 95 ? -3.428 -0.979 -12.528 1.00 93.19 95 TYR A C 1
ATOM 739 O O . TYR A 1 95 ? -4.330 -0.663 -11.762 1.00 93.19 95 TYR A O 1
ATOM 747 N N . GLU A 1 96 ? -3.306 -0.423 -13.734 1.00 92.62 96 GLU A N 1
ATOM 748 C CA . GLU A 1 96 ? -4.195 0.641 -14.218 1.00 92.62 96 GLU A CA 1
ATOM 749 C C . GLU A 1 96 ? -5.647 0.175 -14.350 1.00 92.62 96 GLU A C 1
ATOM 751 O O . GLU A 1 96 ? -6.549 0.897 -13.926 1.00 92.62 96 GLU A O 1
ATOM 756 N N . ARG A 1 97 ? -5.874 -1.054 -14.839 1.00 91.62 97 ARG A N 1
ATOM 757 C CA . ARG A 1 97 ? -7.216 -1.667 -14.860 1.00 91.62 97 ARG A CA 1
ATOM 758 C C . ARG A 1 97 ? -7.803 -1.826 -13.463 1.00 91.62 97 ARG A C 1
ATOM 760 O O . ARG A 1 97 ? -8.974 -1.545 -13.256 1.00 91.62 97 ARG A O 1
ATOM 767 N N . LEU A 1 98 ? -6.984 -2.224 -12.492 1.00 88.88 98 LEU A N 1
ATOM 768 C CA . LEU A 1 98 ? -7.418 -2.334 -11.101 1.00 88.88 98 LEU A CA 1
ATOM 769 C C . LEU A 1 98 ? -7.722 -0.988 -10.442 1.00 88.88 98 LEU A C 1
ATOM 771 O O . LEU A 1 98 ? -8.527 -0.942 -9.513 1.00 88.88 98 LEU A O 1
ATOM 775 N N . ASN A 1 99 ? -7.060 0.075 -10.886 1.00 85.62 99 ASN A N 1
ATOM 776 C CA . ASN A 1 99 ? -7.165 1.414 -10.317 1.00 85.62 99 ASN A CA 1
ATOM 777 C C . ASN A 1 99 ? -8.246 2.280 -11.004 1.00 85.62 99 ASN A C 1
ATOM 779 O O . ASN A 1 99 ? -8.326 3.472 -10.710 1.00 85.62 99 ASN A O 1
ATOM 783 N N . THR A 1 100 ? -9.040 1.703 -11.919 1.00 75.19 100 THR A N 1
ATOM 784 C CA . THR A 1 100 ? -10.204 2.329 -12.583 1.00 75.19 100 THR A CA 1
ATOM 785 C C . THR A 1 100 ? -11.520 1.805 -12.036 1.00 75.19 100 THR A C 1
ATOM 787 O O . THR A 1 100 ? -12.384 2.640 -11.708 1.00 75.19 100 THR A O 1
#

Secondary structure (DSSP, 8-state):
-HHHHHHHHHHHHHTGGG-----TTT--HHHHHHHHHHTT----HHHHHHHHHHHTB-TT-TTS-SBP---HHHHHHT--HHHHHHHHHHTHHHHHHHT-

Foldseek 3Di:
DLQVQLVVLQVCLVVVVPHDDDDPVPDALVVVQVVCVVVVDHDDPVVSVVSNLPRQFDPPPPVRPHGDDDCPVVVVVPDDPVRVVSNVVHHVVSVVSSVD

Radius of gyration: 16.87 Å; chains: 1; bounding box: 34×26×41 Å

pLDDT: mean 91.22, std 4.57, range [75.19, 97.38]

Sequence (100 aa):
CARVLGRFFNEADSNRANTSLINYAQLNSNMIVELIRSFGIEPSISETVTIQDVTRLYSKDPNRTQTFVSDSESKRSSASPLVIEMASKWAIPSYERLNT